Protein AF-A0A1I2VRT5-F1 (afdb_monomer_lite)

pLDDT: mean 73.38, std 18.77, range [35.16, 92.12]

Secondary structure (DSSP, 8-state):
-------GGGG--SS--EEE-SS-EEE--S-----HHHHHHHHHHHHHHHHHHHH-S----S----S-HHHHHHHHHHHTT--SSTTHHHHHHHHTT--S-SS-TTSSPPPP---------------

Organism: NCBI:txid1121424

Radius of gyration: 23.49 Å; chains: 1; bounding box: 71×60×37 Å

Structure (mmCIF, N/CA/C/O backbone):
data_AF-A0A1I2VRT5-F1
#
_entry.id   AF-A0A1I2VRT5-F1
#
loop_
_atom_site.group_PDB
_atom_site.id
_atom_site.type_symbol
_atom_site.label_atom_id
_atom_site.label_alt_id
_atom_site.label_comp_id
_atom_site.label_asym_id
_atom_site.label_entity_id
_atom_site.label_seq_id
_atom_site.pdbx_PDB_ins_code
_atom_site.Cartn_x
_atom_site.Cartn_y
_atom_site.Cartn_z
_atom_site.occupancy
_atom_site.B_iso_or_equiv
_atom_site.auth_seq_id
_atom_site.auth_comp_id
_atom_site.auth_asym_id
_atom_site.auth_atom_id
_atom_site.pdbx_PDB_model_num
ATOM 1 N N . MET A 1 1 ? -25.455 29.812 -10.040 1.00 42.94 1 MET A N 1
ATOM 2 C CA . MET A 1 1 ? -24.795 29.306 -11.263 1.00 42.94 1 MET A CA 1
ATOM 3 C C . MET A 1 1 ? -23.442 28.756 -10.853 1.00 42.94 1 MET A C 1
ATOM 5 O O . MET A 1 1 ? -22.712 29.490 -10.205 1.00 42.94 1 MET A O 1
ATOM 9 N N . GLY A 1 2 ?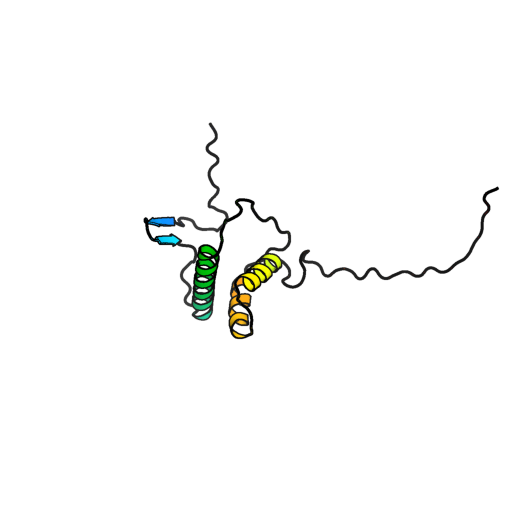 -23.152 27.492 -11.172 1.00 39.00 2 GLY A N 1
ATOM 10 C CA . GLY A 1 2 ? -21.833 26.886 -10.955 1.00 39.00 2 GLY A CA 1
ATOM 11 C C . GLY A 1 2 ? -21.770 25.811 -9.868 1.00 39.00 2 GLY A C 1
ATOM 12 O O . GLY A 1 2 ? -20.895 25.863 -9.015 1.00 39.00 2 GLY A O 1
ATOM 13 N N . LEU A 1 3 ? -22.691 24.840 -9.879 1.00 35.94 3 LEU A N 1
ATOM 14 C CA . LEU A 1 3 ? -22.404 23.531 -9.289 1.00 35.94 3 LEU A CA 1
ATOM 15 C C . LEU A 1 3 ? -21.400 22.859 -10.227 1.00 35.94 3 LEU A C 1
ATOM 17 O O . LEU A 1 3 ? -21.788 22.345 -11.276 1.00 35.94 3 LEU A O 1
ATOM 21 N N . GLU A 1 4 ? -20.112 22.940 -9.898 1.00 42.47 4 GLU A N 1
ATOM 22 C CA . GLU A 1 4 ? -19.101 22.135 -10.574 1.00 42.47 4 GLU A CA 1
ATOM 23 C C . GLU A 1 4 ? -19.391 20.668 -10.273 1.00 42.47 4 GLU A C 1
ATOM 25 O O . GLU A 1 4 ? -19.174 20.164 -9.171 1.00 42.47 4 GLU A O 1
ATOM 30 N N . LEU A 1 5 ? -19.967 20.016 -11.278 1.00 40.81 5 LEU A N 1
ATOM 31 C CA . LEU A 1 5 ? -20.176 18.586 -11.355 1.00 40.81 5 LEU A CA 1
ATOM 32 C C . LEU A 1 5 ? -18.858 17.896 -11.002 1.00 40.81 5 LEU A C 1
ATOM 34 O O . LEU A 1 5 ? -17.889 17.960 -11.760 1.00 40.81 5 LEU A O 1
ATOM 38 N N . CYS A 1 6 ? -18.820 17.240 -9.841 1.00 43.06 6 CYS A N 1
ATOM 39 C CA . CYS A 1 6 ? -17.782 16.278 -9.508 1.00 43.06 6 CYS A CA 1
ATOM 40 C C . CYS A 1 6 ? -17.723 15.267 -10.654 1.00 43.06 6 CYS A C 1
ATOM 42 O O . CYS A 1 6 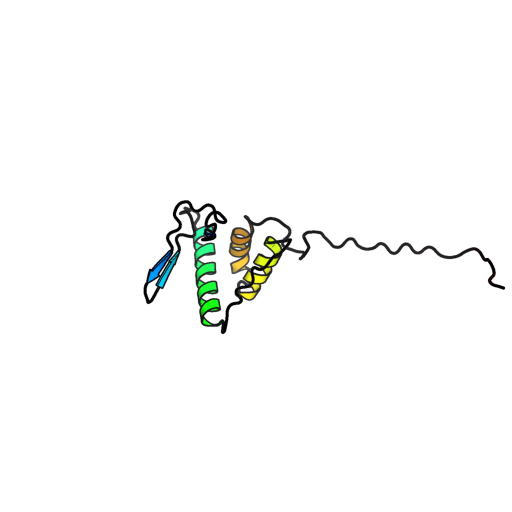? -18.596 14.412 -10.786 1.00 43.06 6 CYS A O 1
ATOM 44 N N . ASN A 1 7 ? -16.723 15.417 -11.520 1.00 40.25 7 ASN A N 1
ATOM 45 C CA . ASN A 1 7 ? -16.531 14.574 -12.684 1.00 40.25 7 ASN A CA 1
ATOM 46 C C . ASN A 1 7 ? -16.096 13.168 -12.232 1.00 40.25 7 ASN A C 1
ATOM 48 O O . ASN A 1 7 ? -14.914 12.850 -12.125 1.00 40.25 7 ASN A O 1
ATOM 52 N N . TRP A 1 8 ? -17.094 12.353 -11.912 1.00 37.12 8 TRP A N 1
ATOM 53 C CA . TRP A 1 8 ? -17.069 10.938 -11.553 1.00 37.12 8 TRP A CA 1
ATOM 54 C C . TRP A 1 8 ? -16.540 10.011 -12.669 1.00 37.12 8 TRP A C 1
ATOM 56 O O . TRP A 1 8 ? -16.244 8.846 -12.416 1.00 37.12 8 TRP A O 1
ATOM 66 N N . LEU A 1 9 ? -16.307 10.534 -13.879 1.00 38.94 9 LEU A N 1
ATOM 67 C CA . LEU A 1 9 ? -15.845 9.774 -15.048 1.00 38.94 9 LEU A CA 1
ATOM 68 C C . LEU A 1 9 ? -14.379 9.308 -15.002 1.00 38.94 9 LEU A C 1
ATOM 70 O O . LEU A 1 9 ? -13.983 8.488 -15.828 1.00 38.94 9 LEU A O 1
ATOM 74 N N . ALA A 1 10 ? -13.560 9.767 -14.050 1.00 43.72 10 ALA A N 1
ATOM 75 C CA . ALA A 1 10 ? -12.124 9.449 -14.024 1.00 43.72 10 ALA A CA 1
ATOM 76 C C . ALA A 1 10 ? -11.796 7.953 -13.806 1.00 43.72 10 ALA A C 1
ATOM 78 O O . ALA A 1 10 ? -10.652 7.550 -14.003 1.00 43.72 10 ALA A O 1
ATOM 79 N N . PHE A 1 11 ? -12.779 7.129 -13.425 1.00 43.47 11 PHE A N 1
ATOM 80 C CA . PHE A 1 11 ? -12.618 5.682 -13.227 1.00 43.47 11 PHE A CA 1
ATOM 81 C C . PHE A 1 11 ? -13.401 4.799 -14.218 1.00 43.47 11 PHE A C 1
ATOM 83 O O . PHE A 1 11 ? -13.340 3.577 -14.095 1.00 43.47 11 PHE A O 1
ATOM 90 N N . GLY A 1 12 ? -14.106 5.365 -15.209 1.00 40.62 12 GLY A N 1
ATOM 91 C CA . GLY A 1 12 ? -14.866 4.563 -16.185 1.00 40.62 12 GLY A CA 1
ATOM 92 C C . GLY A 1 12 ? -15.965 3.692 -15.552 1.00 40.62 12 GLY A C 1
ATOM 93 O O . GLY A 1 12 ? -16.199 2.561 -15.985 1.00 40.62 12 GLY A O 1
ATOM 94 N N . LEU A 1 13 ? -16.596 4.198 -14.491 1.00 44.06 13 LEU A N 1
ATOM 95 C CA . LEU A 1 13 ? -17.728 3.573 -13.813 1.00 44.06 13 LEU A CA 1
ATOM 96 C C . LEU A 1 13 ? -18.987 4.330 -14.234 1.00 44.06 13 LEU A C 1
ATOM 98 O O . LEU A 1 13 ? -19.130 5.495 -13.880 1.00 44.06 13 LEU A O 1
ATOM 102 N N . GLU A 1 14 ? -19.857 3.686 -15.014 1.00 50.94 14 GLU A N 1
ATOM 103 C CA . GLU A 1 14 ? -21.104 4.313 -15.476 1.00 50.94 14 GLU A CA 1
ATOM 104 C C . GLU A 1 14 ? -22.115 4.484 -14.338 1.00 50.94 14 GLU A C 1
ATOM 106 O O . GLU A 1 14 ? -22.895 5.416 -14.407 1.00 50.94 14 GLU A O 1
ATOM 111 N N . ASP A 1 15 ? -22.024 3.689 -13.261 1.00 52.53 15 ASP A N 1
ATOM 112 C CA . ASP A 1 15 ? -22.916 3.751 -12.091 1.00 52.53 15 ASP A CA 1
ATOM 113 C C . ASP A 1 15 ? -22.220 3.211 -10.823 1.00 52.53 15 ASP A C 1
ATOM 115 O O . ASP A 1 15 ? -22.672 2.270 -10.174 1.00 52.53 15 ASP A O 1
ATOM 119 N N . GLY A 1 16 ? -21.049 3.749 -10.471 1.00 54.12 16 GLY A N 1
ATOM 120 C CA . GLY A 1 16 ? -20.362 3.382 -9.228 1.00 54.12 16 GLY A CA 1
ATOM 121 C C . GLY A 1 16 ? -21.074 3.958 -8.002 1.00 54.12 16 GLY A C 1
ATOM 122 O O . GLY A 1 16 ? -20.597 4.946 -7.444 1.00 54.12 16 GLY A O 1
ATOM 123 N N . SER A 1 17 ? -22.211 3.386 -7.590 1.00 60.06 17 SER A N 1
ATOM 124 C CA . SER A 1 17 ? -22.905 3.828 -6.379 1.00 60.06 17 SER A CA 1
ATOM 125 C C . SER A 1 17 ? -22.023 3.570 -5.154 1.00 60.06 17 SER A C 1
ATOM 127 O O . SER A 1 17 ? -21.466 2.484 -4.958 1.00 60.06 17 SER A O 1
ATOM 129 N N . ILE A 1 18 ? -21.837 4.616 -4.349 1.00 66.62 18 ILE A N 1
ATOM 130 C CA . ILE A 1 18 ? -21.232 4.510 -3.026 1.00 66.62 18 ILE A CA 1
ATOM 131 C C . ILE A 1 18 ? -22.397 4.469 -2.049 1.00 66.62 18 ILE A C 1
ATOM 133 O O . ILE A 1 18 ? -23.062 5.482 -1.835 1.00 66.62 18 ILE A O 1
ATOM 137 N N . GLU A 1 19 ? -22.661 3.301 -1.481 1.00 75.56 19 GLU A N 1
ATOM 138 C CA . GLU A 1 19 ? -23.685 3.148 -0.450 1.00 75.56 19 GLU A CA 1
ATOM 139 C C . GLU A 1 19 ? -23.010 3.328 0.904 1.00 75.56 19 GLU A C 1
ATOM 141 O O . GLU A 1 19 ? -22.148 2.537 1.283 1.00 75.56 19 GLU A O 1
ATOM 146 N N . VAL A 1 20 ? -23.343 4.406 1.612 1.00 74.44 20 VAL A N 1
ATOM 147 C CA . VAL A 1 20 ? -22.779 4.706 2.931 1.00 74.44 20 VAL A CA 1
ATOM 148 C C . VAL A 1 20 ? -23.866 4.522 3.978 1.00 74.44 20 VAL A C 1
ATOM 150 O O . VAL A 1 20 ? -24.796 5.320 4.055 1.00 74.44 20 VAL A O 1
ATOM 153 N N . ASP A 1 21 ? -23.716 3.486 4.792 1.00 77.88 21 ASP A N 1
ATOM 154 C CA . ASP A 1 21 ? -24.446 3.301 6.041 1.00 77.88 21 ASP A CA 1
ATOM 155 C C . ASP A 1 21 ? -23.650 3.903 7.211 1.00 77.88 21 ASP A C 1
ATOM 157 O O . ASP A 1 21 ? -22.460 4.207 7.095 1.00 77.88 21 ASP A O 1
ATOM 161 N N . ASN A 1 22 ? -24.279 4.001 8.386 1.00 74.56 22 ASN A N 1
ATOM 162 C CA . ASN A 1 22 ? -23.628 4.497 9.607 1.00 74.56 22 ASN A CA 1
ATOM 163 C C . ASN A 1 22 ? -22.391 3.675 10.028 1.00 74.56 22 ASN A C 1
ATOM 165 O O . ASN A 1 22 ? -21.521 4.196 10.720 1.00 74.56 22 ASN A O 1
ATOM 169 N N . GLU A 1 23 ? -22.307 2.405 9.617 1.00 77.44 23 GLU A N 1
ATOM 170 C CA . GLU A 1 23 ? -21.234 1.480 10.016 1.00 77.44 23 GLU A CA 1
ATOM 171 C C . GLU A 1 23 ? -20.318 1.045 8.863 1.00 77.44 23 GLU A C 1
ATOM 173 O O . GLU A 1 23 ? -19.189 0.612 9.099 1.00 77.44 23 GLU A O 1
ATOM 178 N N . LYS A 1 24 ? -20.775 1.133 7.608 1.00 72.44 24 LYS A N 1
ATOM 179 C CA . LYS A 1 24 ? -20.041 0.620 6.445 1.00 72.44 24 LYS A CA 1
ATOM 180 C C . LYS A 1 24 ? -20.273 1.489 5.217 1.00 72.44 24 LYS A C 1
ATOM 182 O O . LYS A 1 24 ? -21.373 1.966 4.986 1.00 72.44 24 LYS A O 1
ATOM 187 N N . ALA A 1 25 ? -19.239 1.627 4.397 1.00 75.00 25 ALA A N 1
ATOM 188 C CA . ALA A 1 25 ? -19.349 2.191 3.059 1.00 75.00 25 ALA A CA 1
ATOM 189 C C . ALA A 1 25 ? -19.041 1.096 2.031 1.00 75.00 25 ALA A C 1
ATOM 191 O O . ALA A 1 25 ? -17.987 0.456 2.093 1.00 75.00 25 ALA A O 1
ATOM 192 N N . VAL A 1 26 ? -19.966 0.861 1.105 1.00 77.00 26 VAL A N 1
ATOM 193 C CA . VAL A 1 26 ? -19.840 -0.095 0.006 1.00 77.00 26 VAL A CA 1
ATOM 194 C C . VAL A 1 26 ? -19.464 0.673 -1.250 1.00 77.00 26 VAL A C 1
ATOM 196 O O . VAL A 1 26 ? -20.166 1.590 -1.666 1.00 77.00 26 VAL A O 1
ATOM 199 N N . PHE A 1 27 ? -18.347 0.283 -1.861 1.00 72.38 27 PHE A N 1
ATOM 200 C CA . PHE A 1 27 ? -17.870 0.877 -3.102 1.00 72.38 27 PHE A CA 1
ATOM 201 C C . PHE A 1 27 ? -17.857 -0.179 -4.206 1.00 72.38 27 PHE A C 1
ATOM 203 O O . PHE A 1 27 ? -17.136 -1.176 -4.109 1.00 72.38 27 PHE A O 1
ATOM 210 N N . GLN A 1 28 ? -18.592 0.060 -5.290 1.00 74.31 28 GLN A N 1
ATOM 211 C CA . GLN A 1 28 ? -18.594 -0.804 -6.474 1.00 74.31 28 GLN A CA 1
ATOM 212 C C . GLN A 1 28 ? -17.391 -0.501 -7.391 1.00 74.31 28 GLN A C 1
ATOM 214 O O . GLN A 1 28 ? -17.532 -0.093 -8.538 1.00 74.31 28 GLN A O 1
ATOM 219 N N . LEU A 1 29 ? -16.173 -0.652 -6.858 1.00 66.44 29 LEU A N 1
ATOM 220 C CA . LEU A 1 29 ? -14.931 -0.214 -7.520 1.00 66.44 29 LEU A CA 1
ATOM 221 C C . LEU A 1 29 ? -14.426 -1.156 -8.615 1.00 66.44 29 LEU A C 1
ATOM 223 O O . LEU A 1 29 ? -13.646 -0.739 -9.470 1.00 66.44 29 LEU A O 1
ATOM 227 N N . PHE A 1 30 ? -14.808 -2.433 -8.573 1.00 67.44 30 PHE A N 1
ATOM 228 C CA . PHE A 1 30 ? -14.223 -3.464 -9.424 1.00 67.44 30 PHE A CA 1
ATOM 229 C C . PHE A 1 30 ? -15.306 -4.170 -10.231 1.00 67.44 30 PHE A C 1
ATOM 231 O O . PHE A 1 30 ? -16.292 -4.650 -9.675 1.00 67.44 30 PHE A O 1
ATOM 238 N N . ARG A 1 31 ? -15.083 -4.302 -11.543 1.00 70.25 31 ARG A N 1
ATOM 239 C CA . ARG A 1 31 ? -15.848 -5.250 -12.358 1.00 70.25 31 ARG A CA 1
ATOM 240 C C . ARG A 1 31 ? -15.522 -6.663 -11.886 1.00 70.25 31 ARG A C 1
ATOM 242 O O . ARG A 1 31 ? -14.359 -6.963 -11.614 1.00 70.25 31 ARG A O 1
ATOM 249 N N . ALA A 1 32 ? -16.536 -7.519 -11.796 1.00 68.31 32 ALA A N 1
ATOM 250 C CA . ALA A 1 32 ? -16.336 -8.917 -11.440 1.00 68.31 32 ALA A CA 1
ATOM 251 C C . ALA A 1 32 ? -15.324 -9.565 -12.404 1.00 68.31 32 ALA A C 1
ATOM 253 O O . ALA A 1 32 ? -15.462 -9.468 -13.624 1.00 68.31 32 ALA A O 1
ATOM 254 N N . THR A 1 33 ? -14.294 -10.206 -11.854 1.00 75.69 33 THR A N 1
ATOM 255 C CA . THR A 1 33 ? -13.308 -10.992 -12.604 1.00 75.69 33 THR A CA 1
ATOM 256 C C . THR A 1 33 ? -13.342 -12.434 -12.106 1.00 75.69 33 THR A C 1
ATOM 258 O O . THR A 1 33 ? -13.572 -12.664 -10.924 1.00 75.69 33 THR A O 1
ATOM 261 N N . LEU A 1 34 ? -13.108 -13.413 -12.988 1.00 79.19 34 LEU A N 1
ATOM 262 C CA . LEU A 1 34 ? -12.969 -14.830 -12.601 1.00 79.19 34 LEU A CA 1
ATOM 263 C C . LEU A 1 34 ? -11.526 -15.214 -12.215 1.00 79.19 34 LEU A C 1
ATOM 265 O O . LEU A 1 34 ? -11.263 -16.350 -11.829 1.00 79.19 34 LEU A O 1
ATOM 269 N N . ASP A 1 35 ? -10.581 -14.274 -12.301 1.00 87.69 35 ASP A N 1
ATOM 270 C CA . ASP A 1 35 ? -9.173 -14.511 -11.984 1.00 87.69 35 ASP A CA 1
ATOM 271 C C . ASP A 1 35 ? -8.945 -14.535 -10.464 1.00 87.69 35 ASP A C 1
ATOM 273 O O . ASP A 1 35 ? -8.880 -13.483 -9.816 1.00 87.69 35 ASP A O 1
ATOM 277 N N . ALA A 1 36 ? -8.751 -15.727 -9.895 1.00 89.62 36 ALA A N 1
ATOM 278 C CA . ALA A 1 36 ? -8.539 -15.923 -8.456 1.00 89.62 36 ALA A CA 1
ATOM 279 C C . ALA A 1 36 ? -7.380 -15.077 -7.887 1.00 89.62 36 ALA A C 1
ATOM 281 O O . ALA A 1 36 ? -7.487 -14.517 -6.789 1.00 89.62 36 ALA A O 1
ATOM 282 N N . ASP A 1 37 ? -6.298 -14.914 -8.653 1.00 89.00 37 ASP A N 1
ATOM 283 C CA . ASP A 1 37 ? -5.145 -14.098 -8.260 1.00 89.00 37 ASP A CA 1
ATOM 284 C C . ASP A 1 37 ? -5.491 -12.608 -8.166 1.00 89.00 37 ASP A C 1
ATOM 286 O O . ASP A 1 37 ? -5.044 -11.924 -7.240 1.00 89.00 37 ASP A O 1
ATOM 290 N N . LYS A 1 38 ? -6.320 -12.095 -9.086 1.00 88.12 38 LYS A N 1
ATOM 291 C CA . LYS A 1 38 ? -6.759 -10.690 -9.075 1.00 88.12 38 LYS A CA 1
ATOM 292 C C . LYS A 1 38 ? -7.716 -10.429 -7.921 1.00 88.12 38 LYS A C 1
ATOM 294 O O . LYS A 1 38 ? -7.534 -9.451 -7.202 1.00 88.12 38 LYS A O 1
ATOM 299 N N . ILE A 1 39 ? -8.673 -11.328 -7.686 1.00 89.06 39 ILE A N 1
ATOM 300 C CA . ILE A 1 39 ? -9.594 -11.233 -6.544 1.00 89.06 39 ILE A CA 1
ATOM 301 C C . ILE A 1 39 ? -8.801 -11.210 -5.234 1.00 89.06 39 ILE A C 1
ATOM 303 O O . ILE A 1 39 ? -9.006 -10.338 -4.387 1.00 89.06 39 ILE A O 1
ATOM 307 N N . THR A 1 40 ? -7.845 -12.129 -5.081 1.00 90.38 40 THR A N 1
ATOM 308 C CA . THR A 1 40 ? -6.981 -12.193 -3.896 1.00 90.38 40 THR A CA 1
ATOM 309 C C . THR A 1 40 ? -6.151 -10.921 -3.746 1.00 90.38 40 THR A C 1
ATOM 311 O O . THR A 1 40 ? -6.009 -10.398 -2.637 1.00 90.38 40 THR A O 1
ATOM 314 N N . ALA A 1 41 ? -5.630 -10.393 -4.854 1.00 91.31 41 ALA A N 1
ATOM 315 C CA . ALA A 1 41 ? -4.865 -9.160 -4.866 1.00 91.31 41 ALA A CA 1
ATOM 316 C C . ALA A 1 41 ? -5.685 -7.953 -4.391 1.00 91.31 41 ALA A C 1
ATOM 318 O O . ALA A 1 41 ? -5.246 -7.233 -3.491 1.00 91.31 41 ALA A O 1
ATOM 319 N N . TYR A 1 42 ? -6.885 -7.768 -4.946 1.00 89.19 42 TYR A N 1
ATOM 320 C CA . TYR A 1 42 ? -7.791 -6.686 -4.565 1.00 89.19 42 TYR A CA 1
ATOM 321 C C . TYR A 1 42 ? -8.262 -6.827 -3.118 1.00 89.19 42 TYR A C 1
ATOM 323 O O . TYR A 1 42 ? -8.196 -5.862 -2.361 1.00 89.19 42 TYR A O 1
ATOM 331 N N . LYS A 1 43 ? -8.621 -8.040 -2.680 1.00 90.31 43 LYS A N 1
ATOM 332 C CA . LYS A 1 43 ? -9.007 -8.307 -1.288 1.00 90.31 43 LYS A CA 1
ATOM 333 C C . LYS A 1 43 ? -7.903 -7.910 -0.307 1.00 90.31 43 LYS A C 1
ATOM 335 O O . LYS A 1 43 ? -8.167 -7.190 0.655 1.00 90.31 43 LYS A O 1
ATOM 340 N N . ARG A 1 44 ? -6.662 -8.350 -0.550 1.00 91.50 44 ARG A N 1
ATOM 341 C CA . ARG A 1 44 ? -5.502 -8.000 0.291 1.00 91.50 44 ARG A CA 1
ATOM 342 C C . ARG A 1 44 ? -5.280 -6.491 0.336 1.00 91.50 44 ARG A C 1
ATOM 344 O O . ARG A 1 44 ? -5.043 -5.942 1.407 1.00 91.50 44 ARG A O 1
ATOM 351 N N . PHE A 1 45 ? -5.389 -5.825 -0.809 1.00 91.50 45 PHE A N 1
ATOM 352 C CA . PHE A 1 45 ? -5.247 -4.377 -0.900 1.00 91.50 45 PHE A CA 1
ATOM 353 C C . PHE A 1 45 ? -6.306 -3.632 -0.073 1.00 91.50 45 PHE A C 1
ATOM 355 O O . PHE A 1 45 ? -5.947 -2.768 0.725 1.00 91.50 45 PHE A O 1
ATOM 362 N N . CYS A 1 46 ? -7.583 -4.010 -0.183 1.00 89.75 46 CYS A N 1
ATOM 363 C CA . CYS A 1 46 ? -8.668 -3.410 0.598 1.00 89.75 46 CYS A CA 1
ATOM 364 C C . CYS A 1 46 ? -8.473 -3.594 2.111 1.00 89.75 46 CYS A C 1
ATOM 366 O O . CYS A 1 46 ? -8.656 -2.644 2.868 1.00 89.75 46 CYS A O 1
ATOM 368 N N . ILE A 1 47 ? -8.053 -4.783 2.557 1.00 90.75 47 ILE A N 1
ATOM 369 C CA . ILE A 1 47 ? -7.772 -5.048 3.979 1.00 90.75 47 ILE A CA 1
ATOM 370 C C . ILE A 1 47 ? -6.680 -4.106 4.501 1.00 90.75 47 ILE A C 1
ATOM 372 O O . ILE A 1 47 ? -6.860 -3.472 5.539 1.00 90.75 47 ILE A O 1
ATOM 376 N N . LEU A 1 48 ? -5.572 -3.975 3.768 1.00 91.75 48 LEU A N 1
ATOM 377 C CA . LEU A 1 48 ? -4.456 -3.121 4.177 1.00 91.75 48 LEU A CA 1
ATOM 378 C C . LEU A 1 48 ? -4.814 -1.631 4.146 1.00 91.75 48 LEU A C 1
ATOM 380 O O . LEU A 1 48 ? -4.391 -0.889 5.029 1.00 91.75 48 LEU A O 1
ATOM 384 N N . ILE A 1 49 ? -5.616 -1.180 3.175 1.00 90.75 49 ILE A N 1
ATOM 385 C CA . ILE A 1 49 ? -6.122 0.200 3.165 1.00 90.75 49 ILE A CA 1
ATOM 386 C C . ILE A 1 49 ? -6.997 0.462 4.385 1.00 90.75 49 ILE A C 1
ATOM 388 O O . ILE A 1 49 ? -6.820 1.493 5.024 1.00 90.75 49 ILE A O 1
ATOM 392 N N . ASN A 1 50 ? -7.905 -0.453 4.728 1.00 89.56 50 ASN A N 1
ATOM 393 C CA . ASN A 1 50 ? -8.757 -0.292 5.905 1.00 89.56 50 ASN A CA 1
ATOM 394 C C . ASN A 1 50 ? -7.920 -0.200 7.184 1.00 89.56 50 ASN A C 1
ATOM 396 O O . ASN A 1 50 ? -8.139 0.685 8.006 1.00 89.56 50 ASN A O 1
ATOM 400 N N . GLN A 1 51 ? -6.897 -1.046 7.321 1.00 90.94 51 GLN A N 1
ATOM 401 C CA . GLN A 1 51 ? -5.953 -0.950 8.435 1.00 90.94 51 GLN A CA 1
ATOM 402 C C . GLN A 1 51 ? -5.208 0.387 8.444 1.00 90.94 51 GLN A C 1
ATOM 404 O O . GLN A 1 51 ? -5.071 1.003 9.499 1.00 90.94 51 GLN A O 1
ATOM 409 N N . LEU A 1 52 ? -4.746 0.872 7.290 1.00 88.75 52 LEU A N 1
ATOM 410 C CA . LEU A 1 52 ? -4.107 2.183 7.205 1.00 88.75 52 LEU A CA 1
ATOM 411 C C . LEU A 1 52 ? -5.076 3.302 7.604 1.00 88.75 52 LEU A C 1
ATOM 413 O O . LEU A 1 52 ? -4.681 4.191 8.349 1.00 88.75 52 LEU A O 1
ATOM 417 N N . ALA A 1 53 ? -6.324 3.250 7.140 1.00 87.69 53 ALA A N 1
ATOM 418 C CA . ALA A 1 53 ? -7.347 4.249 7.426 1.00 87.69 53 ALA A CA 1
ATOM 419 C C . ALA A 1 53 ? -7.653 4.342 8.927 1.00 87.69 53 ALA A C 1
ATOM 421 O O . ALA A 1 53 ? -7.721 5.446 9.454 1.00 87.69 53 ALA A O 1
ATOM 422 N N . LEU A 1 54 ? -7.743 3.203 9.624 1.00 88.50 54 LEU A N 1
ATOM 423 C CA . LEU A 1 54 ? -7.942 3.164 11.078 1.00 88.50 54 LEU A CA 1
ATOM 424 C C . LEU A 1 54 ? -6.766 3.770 11.860 1.00 88.50 54 LEU A C 1
ATOM 426 O O . LEU A 1 54 ? -6.964 4.368 12.912 1.00 88.50 54 LEU A O 1
ATOM 430 N N . ASN A 1 55 ? -5.540 3.623 11.353 1.00 88.94 55 ASN A N 1
ATOM 431 C CA . ASN A 1 55 ? -4.334 4.135 12.009 1.00 88.94 55 ASN A CA 1
ATOM 432 C C . ASN A 1 55 ? -4.007 5.593 11.643 1.00 88.94 55 ASN A C 1
ATOM 434 O O . ASN A 1 55 ? -3.170 6.231 12.289 1.00 88.94 55 ASN A O 1
ATOM 438 N N . LEU A 1 56 ? -4.612 6.131 10.584 1.00 87.81 56 LEU A N 1
ATOM 439 C CA . LEU A 1 56 ? -4.288 7.454 10.076 1.00 87.81 56 LEU A CA 1
ATOM 440 C C . LEU A 1 56 ? -5.010 8.535 10.894 1.00 87.81 56 LEU A C 1
ATOM 442 O O . LEU A 1 56 ? -6.231 8.625 10.888 1.00 87.81 56 LEU A O 1
ATOM 446 N N . LYS A 1 57 ? -4.247 9.417 11.551 1.00 87.69 57 LYS A N 1
ATOM 447 C CA . LYS A 1 57 ? -4.806 10.523 12.358 1.00 87.69 57 LYS A CA 1
ATOM 448 C C . LYS A 1 57 ? -5.535 11.581 11.527 1.00 87.69 57 LYS A C 1
ATOM 450 O O . LYS A 1 57 ? -6.457 12.224 12.014 1.00 87.69 57 LYS A O 1
ATOM 455 N N . SER A 1 58 ? -5.087 11.810 10.296 1.00 84.00 58 SER A N 1
ATOM 456 C CA . SER A 1 58 ? -5.708 12.754 9.371 1.00 84.00 58 SER A CA 1
ATOM 457 C C . SER A 1 58 ? -5.331 12.427 7.928 1.00 84.00 58 SER A C 1
ATOM 459 O O . SER A 1 58 ? -4.216 11.990 7.638 1.00 84.00 58 SER A O 1
ATOM 461 N N . ALA A 1 59 ? -6.267 12.653 7.007 1.00 80.38 59 ALA A N 1
ATOM 462 C CA . ALA A 1 59 ? -6.041 12.515 5.575 1.00 80.38 59 ALA A CA 1
ATOM 463 C C . ALA A 1 59 ? -5.888 13.898 4.932 1.00 80.38 59 ALA A C 1
ATOM 465 O O . ALA A 1 59 ? -6.664 14.817 5.199 1.00 80.38 59 ALA A O 1
ATOM 466 N N . SER A 1 60 ? -4.888 14.048 4.063 1.00 79.31 60 SER A N 1
ATOM 467 C CA . SER A 1 60 ? -4.744 15.269 3.271 1.00 79.31 60 SER A CA 1
ATOM 468 C C . SER A 1 60 ? -5.755 15.277 2.128 1.00 79.31 60 SER A C 1
ATOM 470 O O . SER A 1 60 ? -5.893 14.288 1.414 1.00 79.31 60 SER A O 1
ATOM 472 N N . LYS A 1 61 ? -6.423 16.417 1.920 1.00 78.81 61 LYS A N 1
ATOM 473 C CA . LYS A 1 61 ? -7.330 16.644 0.780 1.00 78.81 61 LYS A CA 1
ATOM 474 C C . LYS A 1 61 ? -6.584 16.971 -0.518 1.00 78.81 61 LYS A C 1
ATOM 476 O O . LYS A 1 61 ? -7.199 17.060 -1.577 1.00 78.81 61 LYS A O 1
ATOM 481 N N . LYS A 1 62 ? -5.268 17.202 -0.447 1.00 80.44 62 LYS A N 1
ATOM 482 C CA . LYS A 1 62 ? -4.468 17.586 -1.610 1.00 80.44 62 LYS A CA 1
ATOM 483 C C . LYS A 1 62 ? -4.353 16.401 -2.569 1.00 80.44 62 LYS A C 1
ATOM 485 O O . LYS A 1 62 ? -3.867 15.338 -2.184 1.00 80.44 62 LYS A O 1
ATOM 490 N N . LYS A 1 63 ? -4.753 16.605 -3.828 1.00 74.69 63 LYS A N 1
ATOM 491 C CA . LYS A 1 63 ? -4.503 15.639 -4.903 1.00 74.69 63 LYS A CA 1
ATOM 492 C C . LYS A 1 63 ? -2.992 15.501 -5.100 1.00 74.69 63 LYS A C 1
ATOM 494 O O . LYS A 1 63 ? -2.279 16.498 -5.199 1.00 74.69 63 LYS A O 1
ATOM 499 N N . SER A 1 64 ? -2.503 14.265 -5.110 1.00 70.00 64 SER A N 1
ATOM 500 C CA . SER A 1 64 ? -1.098 13.984 -5.400 1.00 70.00 64 SER A CA 1
ATOM 501 C C . SER A 1 64 ? -0.907 13.961 -6.911 1.00 70.00 64 SER A C 1
ATOM 503 O O . SER A 1 64 ? -1.270 12.982 -7.555 1.00 70.00 64 SER A O 1
ATOM 505 N N . GLU A 1 65 ? -0.326 15.016 -7.470 1.00 74.12 65 GLU A N 1
ATOM 506 C CA . GLU A 1 65 ? 0.129 15.025 -8.861 1.00 74.12 65 GLU A CA 1
ATOM 507 C C . GLU A 1 65 ? 1.469 14.284 -8.948 1.00 74.12 65 GLU A C 1
ATOM 509 O O . GLU A 1 65 ? 2.388 14.541 -8.165 1.00 74.12 65 GLU A O 1
ATOM 514 N N . SER A 1 66 ? 1.571 13.301 -9.845 1.00 76.44 66 SER A N 1
ATOM 515 C CA . SER A 1 66 ? 2.831 12.600 -10.088 1.00 76.44 66 SER A CA 1
ATOM 516 C C . SER A 1 66 ? 3.001 12.267 -11.558 1.00 76.44 66 SER A C 1
ATOM 518 O O . SER A 1 66 ? 2.139 11.600 -12.128 1.00 76.44 66 SER A O 1
ATOM 520 N N . ASP A 1 67 ? 4.162 12.609 -12.108 1.00 81.31 67 ASP A N 1
ATOM 521 C CA . ASP A 1 67 ? 4.527 12.335 -13.506 1.00 81.31 67 ASP A CA 1
ATOM 522 C C . ASP A 1 67 ? 4.742 10.836 -13.784 1.00 81.31 67 ASP A C 1
ATOM 524 O O . ASP A 1 67 ? 4.849 10.406 -14.929 1.00 81.31 67 ASP A O 1
ATOM 528 N N . ASN A 1 68 ? 4.825 10.018 -12.728 1.00 87.69 68 ASN A N 1
ATOM 529 C CA . ASN A 1 68 ? 4.981 8.571 -12.819 1.00 87.69 68 ASN A CA 1
ATOM 530 C C . ASN A 1 68 ? 4.074 7.840 -11.809 1.00 87.69 68 ASN A C 1
ATOM 532 O O . ASN A 1 68 ? 4.510 7.518 -10.691 1.00 87.69 68 ASN A O 1
ATOM 536 N N . PRO A 1 69 ? 2.821 7.536 -12.189 1.00 86.31 69 PRO A N 1
ATOM 537 C CA . PRO A 1 69 ? 1.853 6.927 -11.284 1.00 86.31 69 PRO A CA 1
ATOM 538 C C . PRO A 1 69 ? 2.275 5.521 -10.834 1.00 86.31 69 PRO A C 1
ATOM 540 O O . PRO A 1 69 ? 2.029 5.147 -9.686 1.00 86.31 69 PRO A O 1
ATOM 543 N N . LYS A 1 70 ? 2.991 4.755 -11.669 1.00 90.44 70 LYS A N 1
ATOM 544 C CA . LYS A 1 70 ? 3.473 3.410 -11.316 1.00 90.44 70 LYS A CA 1
ATOM 545 C C . LYS A 1 70 ? 4.502 3.418 -10.185 1.00 90.44 70 LYS A C 1
ATOM 547 O O . LYS A 1 70 ? 4.427 2.586 -9.278 1.00 90.44 70 LYS A O 1
ATOM 552 N N . PHE A 1 71 ? 5.457 4.349 -10.202 1.00 89.88 71 PHE A N 1
ATOM 553 C CA . PHE A 1 71 ? 6.436 4.492 -9.117 1.00 89.88 71 PHE A CA 1
ATOM 554 C C . PHE A 1 71 ? 5.771 4.936 -7.808 1.00 89.88 71 PHE A C 1
ATOM 556 O O . PHE A 1 71 ? 6.020 4.351 -6.746 1.00 89.88 71 PHE A O 1
ATOM 563 N N . THR A 1 72 ? 4.908 5.951 -7.893 1.00 89.88 72 THR A N 1
ATOM 564 C CA . THR A 1 72 ? 4.180 6.501 -6.744 1.00 89.88 72 THR A CA 1
ATOM 565 C C . THR A 1 72 ? 3.332 5.421 -6.087 1.00 89.88 72 THR A C 1
ATOM 567 O O . THR A 1 72 ? 3.431 5.203 -4.877 1.00 89.88 72 THR A O 1
ATOM 570 N N . PHE A 1 73 ? 2.570 4.672 -6.888 1.00 91.25 73 PHE A N 1
ATOM 571 C CA . PHE A 1 73 ? 1.723 3.610 -6.370 1.00 91.25 73 PHE A CA 1
ATOM 572 C C . PHE A 1 73 ? 2.540 2.464 -5.777 1.00 91.25 73 PHE A C 1
ATOM 574 O O . PHE A 1 73 ? 2.245 2.021 -4.674 1.00 91.25 73 PHE A O 1
ATOM 581 N N . ARG A 1 74 ? 3.641 2.039 -6.415 1.00 91.38 74 ARG A N 1
ATOM 582 C CA . ARG A 1 74 ? 4.539 1.024 -5.833 1.00 91.38 74 ARG A CA 1
ATOM 583 C C . ARG A 1 74 ? 5.031 1.431 -4.443 1.00 91.38 74 ARG A C 1
ATOM 585 O O . ARG A 1 74 ? 4.996 0.615 -3.524 1.00 91.38 74 ARG A O 1
ATOM 592 N N . THR A 1 75 ? 5.507 2.665 -4.294 1.00 91.38 75 THR A N 1
ATOM 593 C CA . THR A 1 75 ? 6.024 3.175 -3.013 1.00 91.38 75 THR A CA 1
ATOM 594 C C . THR A 1 75 ? 4.917 3.227 -1.962 1.00 91.38 75 THR A C 1
ATOM 596 O O . THR A 1 75 ? 5.129 2.848 -0.812 1.00 91.38 75 THR A O 1
ATOM 599 N N . PHE A 1 76 ? 3.708 3.611 -2.373 1.00 90.94 76 PHE A N 1
ATOM 600 C CA . PHE A 1 76 ? 2.526 3.563 -1.522 1.00 90.94 76 PHE A CA 1
ATOM 601 C C . PHE A 1 76 ? 2.190 2.137 -1.055 1.00 90.94 76 PHE A C 1
ATOM 603 O O . PHE A 1 76 ? 1.966 1.936 0.137 1.00 90.94 76 PHE A O 1
ATOM 610 N N . LEU A 1 77 ? 2.237 1.133 -1.939 1.00 92.06 77 LEU A N 1
ATOM 611 C CA . LEU A 1 77 ? 2.016 -0.273 -1.567 1.00 92.06 77 LEU A CA 1
ATOM 612 C C . LEU A 1 77 ? 3.056 -0.775 -0.552 1.00 92.06 77 LEU A C 1
ATOM 614 O O . LEU A 1 77 ? 2.725 -1.538 0.353 1.00 92.06 77 LEU A O 1
ATOM 618 N N . ILE A 1 78 ? 4.310 -0.327 -0.662 1.00 91.12 78 ILE A N 1
ATOM 619 C CA . ILE A 1 78 ? 5.350 -0.639 0.330 1.00 91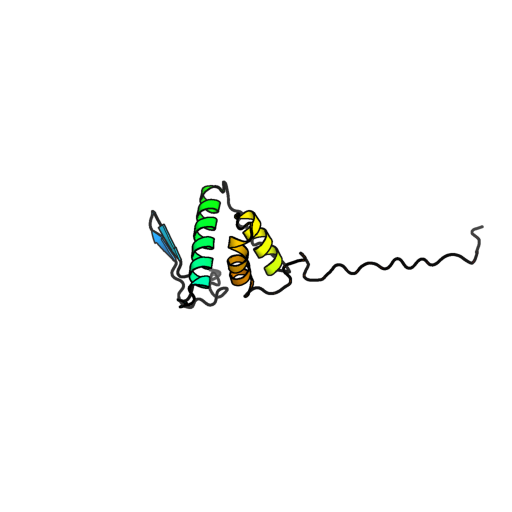.12 78 ILE A CA 1
ATOM 620 C C . ILE A 1 78 ? 5.017 0.019 1.674 1.00 91.12 78 ILE A C 1
ATOM 622 O O . ILE A 1 78 ? 5.108 -0.641 2.706 1.00 91.12 78 ILE A O 1
ATOM 626 N N . ARG A 1 79 ? 4.565 1.281 1.669 1.00 88.56 79 ARG A N 1
ATOM 627 C CA . ARG A 1 79 ? 4.133 1.990 2.886 1.00 88.56 79 ARG A CA 1
ATOM 628 C C . ARG A 1 79 ? 2.930 1.326 3.565 1.00 88.56 79 ARG A C 1
ATOM 630 O O . ARG A 1 79 ? 2.830 1.381 4.782 1.00 88.56 79 ARG A O 1
ATOM 637 N N . LEU A 1 80 ? 2.051 0.684 2.795 1.00 89.94 80 LEU A N 1
ATOM 638 C CA . LEU A 1 80 ? 0.934 -0.119 3.306 1.00 89.94 80 LEU A CA 1
ATOM 639 C C . LEU A 1 80 ? 1.366 -1.431 3.984 1.00 89.94 80 LEU A C 1
ATOM 641 O O . LEU A 1 80 ? 0.531 -2.095 4.586 1.00 89.94 80 LEU A O 1
ATOM 645 N N . GLY A 1 81 ? 2.638 -1.830 3.880 1.00 88.88 81 GLY A N 1
ATOM 646 C CA . GLY A 1 81 ? 3.141 -3.075 4.466 1.00 88.88 81 GLY A CA 1
ATOM 647 C C . GLY A 1 81 ? 3.142 -4.273 3.513 1.00 88.88 81 GLY A C 1
ATOM 648 O O . GLY A 1 81 ? 3.412 -5.391 3.941 1.00 88.88 81 GLY A O 1
ATOM 649 N N . MET A 1 82 ? 2.912 -4.074 2.207 1.00 88.75 82 MET A N 1
ATOM 650 C CA . MET A 1 82 ? 3.025 -5.143 1.203 1.00 88.75 82 MET A CA 1
ATOM 651 C C . MET A 1 82 ? 4.491 -5.436 0.865 1.00 88.75 82 MET A C 1
ATOM 653 O O . MET A 1 82 ? 4.949 -5.192 -0.257 1.00 88.75 82 MET A O 1
ATOM 657 N N . VAL A 1 83 ? 5.239 -5.956 1.835 1.00 88.75 83 VAL A N 1
ATOM 658 C CA . VAL A 1 83 ? 6.677 -6.247 1.745 1.00 88.75 83 VAL A CA 1
ATOM 659 C C . VAL A 1 83 ? 6.903 -7.758 1.698 1.00 88.75 83 VAL A C 1
ATOM 661 O O . VAL A 1 83 ? 6.178 -8.520 2.321 1.00 88.75 83 VAL A O 1
ATOM 664 N N . GLY A 1 84 ? 7.897 -8.207 0.930 1.00 89.00 84 GLY A N 1
ATOM 665 C CA . GLY A 1 84 ? 8.238 -9.629 0.805 1.00 89.00 84 GLY A CA 1
ATOM 666 C C . GLY A 1 84 ? 7.796 -10.270 -0.512 1.00 89.00 84 GLY A C 1
ATOM 667 O O . GLY A 1 84 ? 7.220 -9.609 -1.395 1.00 89.00 84 GLY A O 1
ATOM 668 N N . ASN A 1 85 ? 8.136 -11.553 -0.661 1.00 88.75 85 ASN A N 1
ATOM 669 C CA . ASN A 1 85 ? 7.928 -12.315 -1.894 1.00 88.75 85 ASN A CA 1
ATOM 670 C C . ASN A 1 85 ? 6.45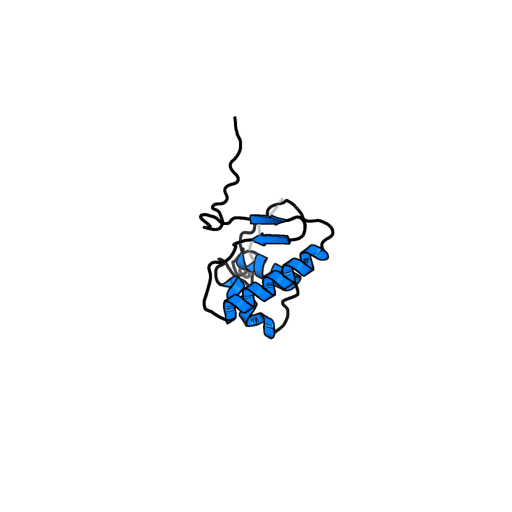4 -12.714 -2.088 1.00 88.75 85 ASN A C 1
ATOM 672 O O . ASN A 1 85 ? 5.964 -12.683 -3.213 1.00 88.75 85 ASN A O 1
ATOM 676 N N . ASP A 1 86 ? 5.717 -12.937 -0.999 1.00 88.06 86 ASP A N 1
ATOM 677 C CA . ASP A 1 86 ? 4.301 -13.349 -1.020 1.00 88.06 86 ASP A CA 1
ATOM 678 C C . ASP A 1 86 ? 3.366 -12.295 -1.622 1.00 88.06 86 ASP A C 1
ATOM 680 O O . ASP A 1 86 ? 2.279 -12.602 -2.111 1.00 88.06 86 ASP A O 1
ATOM 684 N N . TYR A 1 87 ? 3.798 -11.034 -1.606 1.00 90.69 87 TYR A N 1
ATOM 685 C CA . TYR A 1 87 ? 3.076 -9.911 -2.200 1.00 90.69 87 TYR A CA 1
ATOM 686 C C . TYR A 1 87 ? 3.621 -9.526 -3.580 1.00 90.69 87 TYR A C 1
ATOM 688 O O . TYR A 1 87 ? 3.162 -8.549 -4.171 1.00 90.69 87 TYR A O 1
ATOM 696 N N . LYS A 1 88 ? 4.609 -10.252 -4.123 1.00 90.31 88 LYS A N 1
ATOM 697 C CA . LYS A 1 88 ? 5.226 -9.929 -5.420 1.00 90.31 88 LYS A CA 1
ATOM 698 C C . LYS A 1 88 ? 4.225 -10.039 -6.567 1.00 90.31 88 LYS A C 1
ATOM 700 O O . LYS A 1 88 ? 4.158 -9.123 -7.386 1.00 90.31 88 LYS A O 1
ATOM 705 N N . SER A 1 89 ? 3.432 -11.109 -6.593 1.00 90.88 89 SER A N 1
ATOM 706 C CA . SER A 1 89 ? 2.346 -11.299 -7.563 1.00 90.88 89 SER A CA 1
ATOM 707 C C . SER A 1 89 ? 1.279 -10.216 -7.411 1.00 90.88 89 SER A C 1
ATOM 709 O O . SER A 1 89 ? 0.938 -9.547 -8.383 1.00 90.88 89 SER A O 1
ATOM 711 N N . THR A 1 90 ? 0.844 -9.948 -6.177 1.00 91.50 90 THR A N 1
ATOM 712 C CA . THR A 1 90 ? -0.144 -8.908 -5.874 1.00 91.50 90 THR A CA 1
ATOM 713 C C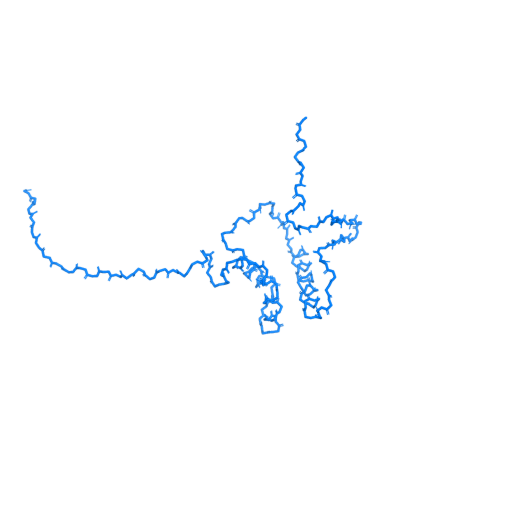 . THR A 1 90 ? 0.304 -7.524 -6.346 1.00 91.50 90 THR A C 1
ATOM 715 O O . THR A 1 90 ? -0.444 -6.839 -7.037 1.00 91.50 90 THR A O 1
ATOM 718 N N . ARG A 1 91 ? 1.543 -7.112 -6.037 1.00 91.81 91 ARG A N 1
ATOM 719 C CA . ARG A 1 91 ? 2.092 -5.826 -6.496 1.00 91.81 91 ARG A CA 1
ATOM 720 C C . ARG A 1 91 ? 2.149 -5.757 -8.019 1.00 91.81 91 ARG A C 1
ATOM 722 O O . ARG A 1 91 ? 1.854 -4.707 -8.574 1.00 91.81 91 ARG A O 1
ATOM 729 N N . LYS A 1 92 ? 2.509 -6.853 -8.699 1.00 92.12 92 LYS A N 1
ATOM 730 C CA . LYS A 1 92 ? 2.547 -6.895 -10.168 1.00 92.12 92 LYS A CA 1
ATOM 731 C C . LYS A 1 92 ? 1.159 -6.648 -10.763 1.00 92.12 92 LYS A C 1
ATOM 733 O O . LYS A 1 92 ? 1.041 -5.787 -11.624 1.00 92.12 92 LYS A O 1
ATOM 738 N N . ILE A 1 93 ? 0.137 -7.342 -10.259 1.00 92.00 93 ILE A N 1
ATOM 739 C CA . ILE A 1 93 ? -1.257 -7.204 -10.710 1.00 92.00 93 ILE A CA 1
ATOM 740 C C . ILE A 1 93 ? -1.758 -5.769 -10.503 1.00 92.00 93 ILE A C 1
ATOM 742 O O . ILE A 1 93 ? -2.301 -5.158 -11.418 1.00 92.00 93 ILE A O 1
ATOM 746 N N . LEU A 1 94 ? -1.526 -5.201 -9.316 1.00 90.38 94 LEU A N 1
ATOM 747 C CA . LEU A 1 94 ? -1.959 -3.842 -8.977 1.00 90.38 94 LEU A CA 1
ATOM 748 C C . LEU A 1 94 ? -1.244 -2.754 -9.803 1.00 90.38 94 LEU A C 1
ATOM 750 O O . LEU A 1 94 ? -1.809 -1.691 -10.034 1.00 90.38 94 LEU A O 1
ATOM 754 N N . LEU A 1 95 ? -0.013 -3.008 -10.256 1.00 91.44 95 LEU A N 1
ATOM 755 C CA . LEU A 1 95 ? 0.789 -2.066 -11.047 1.00 91.44 95 LEU A CA 1
ATOM 756 C C . LEU A 1 95 ? 0.638 -2.245 -12.567 1.00 91.44 95 LEU A C 1
ATOM 758 O O . LEU A 1 95 ? 1.195 -1.448 -13.321 1.00 91.44 95 LEU A O 1
ATOM 762 N N . GLU A 1 96 ? -0.053 -3.287 -13.032 1.00 90.06 96 GLU A N 1
ATOM 763 C CA . GLU A 1 96 ? -0.113 -3.654 -14.453 1.00 90.06 96 GLU A CA 1
ATOM 764 C C . GLU A 1 96 ? -0.815 -2.593 -15.306 1.00 90.06 96 GLU A C 1
ATOM 766 O O . GLU A 1 96 ? -0.389 -2.319 -16.423 1.00 90.06 96 GLU A O 1
ATOM 771 N N . LYS A 1 97 ? -1.858 -1.962 -14.761 1.00 84.12 97 LYS A N 1
ATOM 772 C CA . LYS A 1 97 ? -2.682 -0.970 -15.466 1.00 84.12 97 LYS A CA 1
ATOM 773 C C . LYS A 1 97 ? -2.165 0.468 -15.354 1.00 84.12 97 LYS A C 1
ATOM 775 O O . LYS A 1 97 ? -2.814 1.371 -15.862 1.00 84.12 97 LYS A O 1
ATOM 780 N N . LEU A 1 98 ? -1.023 0.688 -14.692 1.00 87.31 98 LEU A N 1
ATOM 781 C CA . LEU A 1 98 ? -0.439 2.018 -14.508 1.00 87.31 98 LEU A CA 1
ATOM 782 C C . LEU A 1 98 ? 0.732 2.264 -15.461 1.00 87.31 98 LEU A C 1
ATOM 784 O O . LEU A 1 98 ? 1.642 1.434 -15.598 1.00 87.31 98 LEU A O 1
ATOM 788 N N . GLU A 1 99 ? 0.725 3.453 -16.054 1.00 81.69 99 GLU A N 1
ATOM 789 C CA . GLU A 1 99 ? 1.766 3.941 -16.951 1.00 81.69 99 GLU A CA 1
ATOM 790 C C . GLU A 1 99 ? 3.028 4.384 -16.193 1.00 81.69 99 GLU A C 1
ATOM 792 O O . GLU A 1 99 ? 2.994 4.742 -15.011 1.00 81.69 99 GLU A O 1
ATOM 797 N N . GLY A 1 100 ? 4.168 4.342 -16.884 1.00 84.62 100 GLY A N 1
ATOM 798 C CA . GLY A 1 100 ? 5.466 4.746 -16.348 1.00 84.62 100 GLY A CA 1
ATOM 799 C C . GLY A 1 100 ? 6.334 3.594 -15.832 1.00 84.62 100 GLY A C 1
ATOM 800 O O . GLY A 1 100 ? 6.104 2.410 -16.097 1.00 84.62 100 GLY A O 1
ATOM 801 N N . ASN A 1 101 ? 7.394 3.955 -15.110 1.00 84.25 101 ASN A N 1
ATOM 802 C CA . ASN A 1 101 ? 8.447 3.036 -14.676 1.00 84.25 101 ASN A CA 1
ATOM 803 C C . ASN A 1 101 ? 8.373 2.787 -13.162 1.00 84.25 101 ASN A C 1
ATOM 805 O O . ASN A 1 101 ? 8.309 3.721 -12.377 1.00 84.25 101 ASN A O 1
ATOM 809 N N . SER A 1 102 ? 8.451 1.541 -12.700 1.00 80.38 102 SER A N 1
ATOM 810 C CA . SER A 1 102 ? 8.420 1.239 -11.261 1.00 80.38 102 SER A CA 1
ATOM 811 C C . SER A 1 102 ? 9.715 1.569 -10.500 1.00 80.38 102 SER A C 1
ATOM 813 O O . SER A 1 102 ? 9.715 1.539 -9.267 1.00 80.38 102 SER A O 1
ATOM 815 N N . ALA A 1 103 ? 10.826 1.809 -11.203 1.00 81.88 103 ALA A N 1
ATOM 816 C CA . ALA A 1 103 ? 12.153 1.980 -10.610 1.00 81.88 103 ALA A CA 1
ATOM 817 C C . ALA A 1 103 ? 12.505 3.440 -10.280 1.00 81.88 103 ALA A C 1
ATOM 819 O O . ALA A 1 103 ? 13.142 3.678 -9.258 1.00 81.88 103 ALA A O 1
ATOM 820 N N . PHE A 1 104 ? 12.073 4.405 -11.100 1.00 80.75 104 PHE A N 1
ATOM 821 C CA . PHE A 1 104 ? 12.503 5.807 -10.998 1.00 80.75 104 PHE A CA 1
ATOM 822 C C . PHE A 1 104 ? 11.332 6.766 -10.823 1.00 80.75 104 PHE A C 1
ATOM 824 O O . PHE A 1 104 ? 10.325 6.645 -11.514 1.00 80.75 104 PHE A O 1
ATOM 831 N N . ARG A 1 105 ? 11.498 7.781 -9.969 1.00 78.88 105 ARG A N 1
ATOM 832 C CA . ARG A 1 105 ? 10.465 8.793 -9.704 1.00 78.88 105 ARG A CA 1
ATOM 833 C C . ARG A 1 105 ? 10.064 9.583 -10.955 1.00 78.88 105 ARG A C 1
ATOM 835 O O . ARG A 1 105 ? 8.880 9.803 -11.152 1.00 78.88 105 ARG A O 1
ATOM 842 N N . SER A 1 106 ? 11.016 9.924 -11.821 1.00 76.56 106 SER A N 1
ATOM 843 C CA . SER A 1 106 ? 10.771 10.734 -13.028 1.00 76.56 106 SER A CA 1
ATOM 844 C C . SER A 1 106 ? 10.548 9.904 -14.302 1.00 76.56 106 SER A C 1
ATOM 846 O O . SER A 1 106 ? 10.647 10.426 -15.407 1.00 76.56 106 SER A O 1
ATOM 848 N N . GLY A 1 107 ? 10.319 8.589 -14.182 1.00 65.56 107 GLY A N 1
ATOM 849 C CA . GLY A 1 107 ? 10.033 7.692 -15.315 1.00 65.56 107 GLY A CA 1
ATOM 850 C C . GLY A 1 107 ? 11.237 7.347 -16.206 1.00 65.56 107 GLY A C 1
ATOM 851 O O . GLY A 1 107 ? 11.296 6.239 -16.739 1.00 65.56 107 GLY A O 1
ATOM 852 N N . LYS A 1 108 ? 12.227 8.241 -16.307 1.00 71.62 108 LYS A N 1
ATOM 853 C CA . LYS A 1 108 ? 13.488 8.056 -17.038 1.00 71.62 108 LYS A CA 1
ATOM 854 C C . LYS A 1 108 ? 14.612 7.612 -16.098 1.00 71.62 108 LYS A C 1
ATOM 856 O O . LYS A 1 108 ? 14.639 7.988 -14.924 1.00 71.62 108 LYS A O 1
ATOM 861 N N . LYS A 1 109 ? 15.539 6.800 -16.615 1.00 66.62 109 LYS A N 1
ATOM 862 C CA . LYS A 1 109 ? 16.816 6.526 -15.939 1.00 66.62 109 LYS A CA 1
ATOM 863 C C . LYS A 1 109 ? 17.592 7.851 -15.885 1.00 66.62 109 LYS A C 1
ATOM 865 O O . LYS A 1 109 ? 17.572 8.551 -16.896 1.00 66.62 109 LYS A O 1
ATOM 870 N N . PRO A 1 110 ? 18.239 8.219 -14.766 1.00 62.53 110 PRO A N 1
ATOM 871 C CA . PRO A 1 110 ? 19.139 9.365 -14.778 1.00 62.53 110 PRO A CA 1
ATOM 872 C C . PRO A 1 110 ? 20.212 9.103 -15.839 1.00 62.53 110 PRO A C 1
ATOM 874 O O . PRO A 1 110 ? 20.886 8.068 -15.788 1.00 62.53 110 PRO A O 1
ATOM 877 N N . GLU A 1 111 ? 20.314 9.985 -16.834 1.00 61.94 111 GLU A N 1
ATOM 878 C CA . GLU A 1 111 ? 21.480 10.010 -17.713 1.00 61.94 111 GLU A CA 1
ATOM 879 C C . GLU A 1 111 ? 22.700 10.192 -16.814 1.00 61.94 111 GLU A C 1
ATOM 881 O O . GLU A 1 111 ? 22.737 11.086 -15.965 1.00 61.94 111 GLU A O 1
ATOM 886 N N . LYS A 1 112 ? 23.677 9.290 -16.939 1.00 54.59 112 LYS A N 1
ATOM 887 C CA . LYS A 1 112 ? 25.000 9.567 -16.394 1.00 54.59 112 LYS A CA 1
ATOM 888 C C . LYS A 1 112 ? 25.488 10.798 -17.147 1.00 54.59 112 LYS A C 1
ATOM 890 O O . LYS A 1 112 ? 25.625 10.732 -18.363 1.00 54.59 112 LYS A O 1
ATOM 895 N N . VAL A 1 113 ? 25.712 11.896 -16.437 1.00 56.34 113 VAL A N 1
ATOM 896 C CA . VAL A 1 113 ? 26.512 12.996 -16.966 1.00 56.34 113 VAL A CA 1
ATOM 897 C C . VAL A 1 113 ? 27.901 12.395 -17.176 1.00 56.34 113 VAL A C 1
ATOM 899 O O . VAL A 1 113 ? 28.576 12.059 -16.205 1.00 5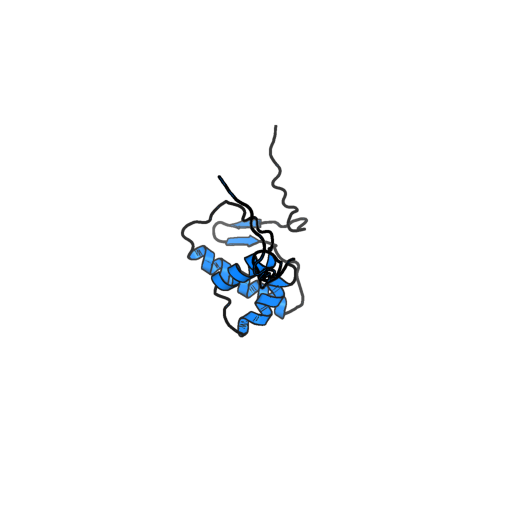6.34 113 VAL A O 1
ATOM 902 N N . GLU A 1 114 ? 28.267 12.105 -18.422 1.00 48.81 114 GLU A N 1
ATOM 903 C CA . GLU A 1 114 ? 29.646 11.765 -18.754 1.00 48.81 114 GLU A CA 1
ATOM 904 C C . GLU A 1 114 ? 30.461 13.042 -18.548 1.00 48.81 114 GLU A C 1
ATOM 906 O O . GLU A 1 114 ? 30.254 14.045 -19.231 1.00 48.81 114 GLU A O 1
ATOM 911 N N . GLU A 1 115 ? 31.324 13.038 -17.533 1.00 46.34 115 GLU A N 1
ATOM 912 C CA . GLU A 1 115 ? 32.307 14.092 -17.316 1.00 46.34 115 GLU A CA 1
ATOM 913 C C . GLU A 1 115 ? 33.238 14.134 -18.532 1.00 46.34 115 GLU A C 1
ATOM 915 O O . GLU A 1 115 ? 34.122 13.293 -18.690 1.00 46.34 115 GLU A O 1
ATOM 920 N N . VAL A 1 116 ? 33.034 15.109 -19.419 1.00 48.00 116 VAL A N 1
ATOM 921 C CA . VAL A 1 116 ? 34.010 15.423 -20.462 1.00 48.00 116 VAL A CA 1
ATOM 922 C C . VAL A 1 116 ? 35.161 16.165 -19.788 1.00 48.00 116 VAL A C 1
ATOM 924 O O . VAL A 1 116 ? 35.105 17.373 -19.569 1.00 48.00 116 VAL A O 1
ATOM 927 N N . SER A 1 117 ? 36.214 15.431 -19.432 1.00 46.53 117 SER A N 1
ATOM 928 C CA . SER A 1 117 ? 37.500 16.006 -19.045 1.00 46.53 117 SER A CA 1
ATOM 929 C C . SER A 1 117 ? 38.177 16.612 -20.280 1.00 46.53 117 SER A C 1
ATOM 931 O O . SER A 1 117 ? 38.860 15.909 -21.025 1.00 46.53 117 SER A O 1
ATOM 933 N N . ALA A 1 118 ? 37.991 17.911 -20.515 1.00 45.38 118 ALA A N 1
ATOM 934 C CA . ALA A 1 118 ? 38.828 18.671 -21.440 1.00 45.38 118 ALA A CA 1
ATOM 935 C C . ALA A 1 118 ? 39.968 19.322 -20.644 1.00 45.38 118 ALA A C 1
ATOM 937 O O . ALA A 1 118 ? 39.759 20.285 -19.907 1.00 45.38 118 ALA A O 1
ATOM 938 N N . ASN A 1 119 ? 41.163 18.741 -20.755 1.00 40.78 119 ASN A N 1
ATOM 939 C CA . ASN A 1 119 ? 42.390 19.295 -20.198 1.00 40.78 119 ASN A CA 1
ATOM 940 C C . ASN A 1 119 ? 42.987 20.336 -21.168 1.00 40.78 119 ASN A C 1
ATOM 942 O O . ASN A 1 119 ? 42.916 20.145 -22.378 1.00 40.78 119 ASN A O 1
ATOM 946 N N . ALA A 1 120 ? 43.523 21.400 -20.563 1.00 47.34 120 ALA A N 1
ATOM 947 C CA . ALA A 1 120 ? 44.327 22.546 -21.020 1.00 47.34 120 ALA A CA 1
ATOM 948 C C . ALA A 1 120 ? 44.660 22.758 -22.516 1.00 47.34 120 ALA A C 1
ATOM 950 O O . ALA A 1 120 ? 45.153 21.857 -23.180 1.00 47.34 120 ALA A O 1
ATOM 951 N N . GLU A 1 121 ? 44.561 24.020 -22.972 1.00 35.47 121 GLU A N 1
ATOM 952 C CA . GLU A 1 121 ? 45.700 24.871 -23.394 1.00 35.47 121 GLU A CA 1
ATOM 953 C C . GLU A 1 121 ? 45.213 26.237 -23.937 1.00 35.47 121 GLU A C 1
ATOM 955 O O . GLU A 1 121 ? 44.250 26.300 -24.696 1.00 35.47 121 GLU A O 1
ATOM 960 N N . GLY A 1 122 ? 45.901 27.334 -23.581 1.00 37.16 122 GLY A N 1
ATOM 961 C CA . GLY A 1 122 ? 45.878 28.577 -24.374 1.00 37.16 122 GLY A CA 1
ATOM 962 C C . GLY A 1 122 ? 45.421 29.865 -23.677 1.00 37.16 122 GLY A C 1
ATOM 963 O O . GLY A 1 122 ? 44.265 30.257 -23.750 1.00 37.16 122 GLY A O 1
ATOM 964 N N . SER A 1 123 ? 46.392 30.543 -23.064 1.00 45.31 123 SER A N 1
ATOM 965 C CA . SER A 1 123 ? 46.489 31.972 -22.709 1.00 45.31 123 SER A CA 1
ATOM 966 C C . SER A 1 123 ? 45.559 32.988 -23.404 1.00 45.31 123 SER A C 1
ATOM 968 O O . SER A 1 123 ? 45.527 33.020 -24.630 1.00 45.31 123 SER A O 1
ATOM 970 N N . MET A 1 124 ? 45.043 33.976 -22.653 1.00 40.41 124 MET A N 1
ATOM 971 C CA . MET A 1 124 ? 45.328 35.402 -22.924 1.00 40.41 124 MET A CA 1
ATOM 972 C C . MET A 1 124 ? 44.874 36.331 -21.776 1.00 40.41 124 MET A C 1
ATOM 974 O O . MET A 1 124 ? 43.692 36.444 -21.483 1.00 40.41 124 MET A O 1
ATOM 978 N N . LEU A 1 125 ? 45.877 36.952 -21.143 1.00 47.31 125 LEU A N 1
ATOM 979 C CA . LEU A 1 125 ? 45.961 38.286 -20.520 1.00 47.31 125 LEU A CA 1
ATOM 980 C C . LEU A 1 125 ? 44.670 39.013 -20.082 1.00 47.31 125 LEU A C 1
ATOM 982 O O . LEU A 1 125 ? 43.894 39.469 -20.915 1.00 47.31 125 LEU A O 1
ATOM 986 N N . CYS A 1 126 ? 44.590 39.321 -18.782 1.00 35.16 126 CYS A N 1
ATOM 987 C CA . CYS A 1 126 ? 44.040 40.598 -18.322 1.00 35.16 126 CYS A CA 1
ATOM 988 C C . CYS A 1 126 ? 45.196 41.466 -17.814 1.00 35.16 126 CYS A C 1
ATOM 990 O O . CYS A 1 126 ? 46.068 40.975 -17.094 1.00 35.16 126 CYS A O 1
ATOM 992 N N . SER A 1 127 ? 45.196 42.711 -18.292 1.00 46.22 127 SER A N 1
ATOM 993 C CA . SER A 1 127 ? 46.133 43.799 -18.000 1.00 46.22 127 SER A CA 1
ATOM 994 C C . SER A 1 127 ? 46.194 44.196 -16.530 1.00 46.22 127 SER A C 1
ATOM 996 O O . SER A 1 127 ? 45.191 43.978 -15.815 1.00 46.22 127 SER A O 1
#

Sequence (127 aa):
MGLELCNWLAFGLEDGSIEVDNEKAVFQLFRATLDADKITAYKRFCILINQLALNLKSASKKKSESDNPKFTFRTFLIRLGMVGNDYKSTRKILLEKLEGNSAFRSGKKPEKVEEVSANAEGSMLCS

Foldseek 3Di:
DDPPPPPPPPQVDPDQDFDDDPVDTDTPRDDDDPDPLQVVLVVVVVVLVVVVVVVDPDDDPDDDDAQFVLQVVLVVCVVSVCDDDVCVSSNCSVSVPGDADNPDRNRDDPPPPPPPPDDDDDDDDDD